Protein AF-A0A2K5MKZ0-F1 (afdb_monomer_lite)

Structure (mmCIF, N/CA/C/O backbone):
data_AF-A0A2K5MKZ0-F1
#
_entry.id   AF-A0A2K5MKZ0-F1
#
loop_
_atom_site.group_PDB
_atom_site.id
_atom_site.type_symbol
_atom_site.label_atom_id
_atom_site.label_alt_id
_atom_site.label_comp_id
_atom_site.label_asym_id
_atom_site.label_entity_id
_atom_site.label_seq_id
_atom_site.pdbx_PDB_ins_code
_atom_site.Cartn_x
_atom_site.Cartn_y
_atom_site.Cartn_z
_atom_site.occupancy
_atom_site.B_iso_or_equiv
_atom_site.auth_seq_id
_atom_site.auth_comp_id
_atom_site.auth_asym_id
_atom_site.auth_atom_id
_atom_site.pdbx_PDB_model_num
ATOM 1 N N . MET A 1 1 ? -7.402 -5.488 -58.017 1.00 43.31 1 MET A N 1
ATOM 2 C CA . MET A 1 1 ? -6.682 -6.351 -57.053 1.00 43.31 1 MET A CA 1
ATOM 3 C C . MET A 1 1 ? -7.313 -6.127 -55.677 1.00 43.31 1 MET A C 1
ATOM 5 O O . MET A 1 1 ? -7.041 -5.116 -55.056 1.00 43.31 1 MET A O 1
ATOM 9 N N . ALA A 1 2 ? -8.427 -6.777 -55.342 1.00 38.59 2 ALA A N 1
ATOM 10 C CA . ALA A 1 2 ? -8.501 -8.122 -54.754 1.00 38.59 2 ALA A CA 1
ATOM 11 C C . ALA A 1 2 ? -7.726 -8.253 -53.421 1.00 38.59 2 ALA A C 1
ATOM 13 O O . ALA A 1 2 ? -6.531 -8.506 -53.415 1.00 38.59 2 ALA A O 1
ATOM 14 N N . GLY A 1 3 ? -8.480 -8.023 -52.337 1.00 40.03 3 GLY A N 1
ATOM 15 C CA . GLY A 1 3 ? -8.417 -8.539 -50.962 1.00 40.03 3 GLY A CA 1
ATOM 16 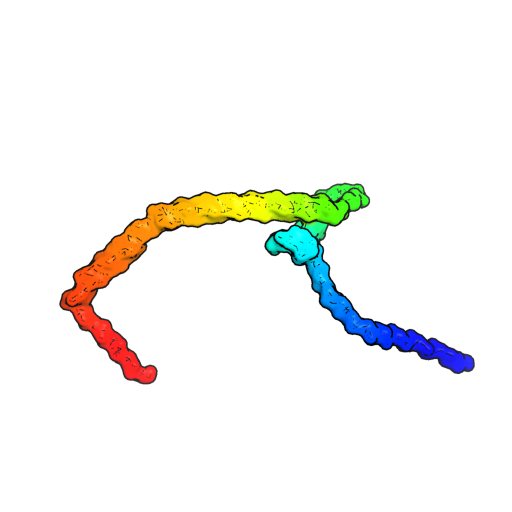C C . GLY A 1 3 ? -7.141 -9.125 -50.349 1.00 40.03 3 GLY A C 1
ATOM 17 O O . GLY A 1 3 ? -6.503 -10.007 -50.906 1.00 40.03 3 GLY A O 1
ATOM 18 N N . SER A 1 4 ? -6.944 -8.809 -49.065 1.00 39.50 4 SER A N 1
ATOM 19 C CA . SER A 1 4 ? -6.702 -9.831 -48.034 1.00 39.50 4 SER A CA 1
ATOM 20 C C . SER A 1 4 ? -7.142 -9.340 -46.652 1.00 39.50 4 SER A C 1
ATOM 22 O O . SER A 1 4 ? -6.553 -8.457 -46.038 1.00 39.50 4 SER A O 1
ATOM 24 N N . LYS A 1 5 ? -8.236 -9.945 -46.196 1.00 45.44 5 LYS A N 1
ATOM 25 C CA . LYS A 1 5 ? -8.834 -9.890 -44.865 1.00 45.44 5 LYS A CA 1
ATOM 26 C C . LYS A 1 5 ? -7.973 -10.724 -43.911 1.00 45.44 5 LYS A C 1
ATOM 28 O O . LYS A 1 5 ? -7.719 -11.885 -44.204 1.00 45.44 5 LYS A O 1
ATOM 33 N N . ALA A 1 6 ? -7.614 -10.191 -42.748 1.00 42.94 6 ALA A N 1
ATOM 34 C CA . ALA A 1 6 ? -7.184 -11.008 -41.614 1.00 42.94 6 ALA A CA 1
ATOM 35 C C . ALA A 1 6 ? -7.708 -10.398 -40.311 1.00 42.94 6 ALA A C 1
ATOM 37 O O . ALA A 1 6 ? -6.978 -9.827 -39.506 1.00 42.94 6 ALA A O 1
ATOM 38 N N . GLY A 1 7 ? -9.019 -10.538 -40.106 1.00 49.44 7 GLY A N 1
ATOM 39 C CA . GLY A 1 7 ? -9.544 -10.582 -38.752 1.00 49.44 7 GLY A CA 1
ATOM 40 C C . GLY A 1 7 ? -8.948 -11.805 -38.062 1.00 49.44 7 GLY A C 1
ATOM 41 O O . GLY A 1 7 ? -9.152 -12.928 -38.513 1.00 49.44 7 GLY A O 1
ATOM 42 N N . LYS A 1 8 ? -8.210 -11.589 -36.975 1.00 46.16 8 LYS A N 1
ATOM 43 C CA . LYS A 1 8 ? -7.834 -12.653 -36.045 1.00 46.16 8 LYS A CA 1
ATOM 44 C C . LYS A 1 8 ? -8.352 -12.282 -34.665 1.00 46.16 8 LYS A C 1
ATOM 46 O O . LYS A 1 8 ? -7.610 -11.910 -33.765 1.00 46.16 8 LYS A O 1
ATOM 51 N N . GLY A 1 9 ? -9.672 -12.382 -34.524 1.00 51.25 9 GLY A N 1
ATOM 52 C CA . GLY A 1 9 ? -10.282 -12.642 -33.231 1.00 51.25 9 GLY A CA 1
ATOM 53 C C . GLY A 1 9 ? -9.897 -14.056 -32.814 1.00 51.25 9 GLY A C 1
ATOM 54 O O . GLY A 1 9 ? -10.603 -15.007 -33.122 1.00 51.25 9 GLY A O 1
ATOM 55 N N . SER A 1 10 ? -8.746 -14.212 -32.162 1.00 51.66 10 SER A N 1
ATOM 56 C CA . SER A 1 10 ? -8.435 -15.444 -31.443 1.00 51.66 10 SER A CA 1
ATOM 57 C C . SER A 1 10 ? -9.100 -15.355 -30.075 1.00 51.66 10 SER A C 1
ATOM 59 O O . SER A 1 10 ? -8.552 -14.761 -29.145 1.00 51.66 10 SER A O 1
ATOM 61 N N . GLY A 1 11 ? -10.310 -15.904 -29.983 1.00 57.44 11 GLY A N 1
ATOM 62 C CA . GLY A 1 11 ? -11.017 -16.160 -28.733 1.00 57.44 11 GLY A CA 1
ATOM 63 C C . GLY A 1 11 ? -10.311 -17.236 -27.915 1.00 57.44 11 GLY A C 1
ATOM 64 O O . GLY A 1 11 ? -10.811 -18.344 -27.775 1.00 57.44 11 GLY A O 1
ATOM 65 N N . THR A 1 12 ? -9.141 -16.916 -27.370 1.00 60.47 12 THR A N 1
ATOM 66 C CA . THR A 1 12 ? -8.647 -17.588 -26.173 1.00 60.47 12 THR A CA 1
ATOM 67 C C . THR A 1 12 ? -9.400 -16.981 -24.998 1.00 60.47 12 THR A C 1
ATOM 69 O O . THR A 1 12 ? -9.522 -15.756 -24.904 1.00 60.47 12 THR A O 1
ATOM 72 N N . ALA A 1 13 ? -9.973 -17.818 -24.128 1.00 65.69 13 ALA A N 1
ATOM 73 C CA . ALA A 1 13 ? -10.558 -17.346 -22.880 1.00 65.69 13 ALA A CA 1
ATOM 74 C C . ALA A 1 13 ? -9.521 -16.444 -22.199 1.00 65.69 13 ALA A C 1
ATOM 76 O O . ALA A 1 13 ? -8.440 -16.913 -21.842 1.00 65.69 13 ALA A O 1
ATOM 77 N N . LYS A 1 14 ? -9.796 -15.134 -22.121 1.00 71.12 14 LYS A N 1
ATOM 78 C CA . LYS A 1 14 ? -8.848 -14.175 -21.554 1.00 71.12 14 LYS A CA 1
ATOM 79 C C . LYS A 1 14 ? -8.603 -14.605 -20.116 1.00 71.12 14 LYS A C 1
ATOM 81 O O . LYS A 1 14 ? -9.506 -14.508 -19.285 1.00 71.12 14 LYS A O 1
ATOM 86 N N . THR A 1 15 ? -7.401 -15.100 -19.836 1.00 76.88 15 THR A N 1
ATOM 87 C CA . THR A 1 15 ? -6.966 -15.388 -18.473 1.00 76.88 15 THR A CA 1
ATOM 88 C C . THR A 1 15 ? -7.209 -14.124 -17.663 1.00 76.88 15 THR A C 1
ATOM 90 O O . THR A 1 15 ? -6.795 -13.039 -18.085 1.00 76.88 15 THR A O 1
ATOM 93 N N . LYS A 1 16 ? -7.959 -14.235 -16.560 1.00 85.12 16 LYS A N 1
ATOM 94 C CA . LYS A 1 16 ? -8.323 -13.070 -15.746 1.00 85.12 16 LYS A CA 1
ATOM 95 C C . LYS A 1 16 ? -7.043 -12.310 -15.404 1.00 85.12 16 LYS A C 1
ATOM 97 O O . LYS A 1 16 ? -6.105 -12.895 -14.864 1.00 85.12 16 LYS A O 1
ATOM 102 N N . ALA A 1 17 ? -6.986 -11.032 -15.770 1.00 85.56 17 ALA A N 1
ATOM 103 C CA . ALA A 1 17 ? -5.822 -10.210 -15.490 1.00 85.56 17 ALA A CA 1
ATOM 104 C C . ALA A 1 17 ? -5.686 -10.067 -13.969 1.00 85.56 17 ALA A C 1
ATOM 106 O O . ALA A 1 17 ? -6.556 -9.491 -13.320 1.00 85.56 17 ALA A O 1
ATOM 107 N N . VAL A 1 18 ? -4.611 -10.614 -13.404 1.00 87.88 18 VAL A N 1
ATOM 108 C CA . VAL A 1 18 ? -4.304 -10.460 -11.980 1.00 87.88 18 VAL A CA 1
ATOM 109 C C . VAL A 1 18 ? -3.494 -9.182 -11.812 1.00 87.88 18 VAL A C 1
ATOM 111 O O . VAL A 1 18 ? -2.454 -9.006 -12.455 1.00 87.88 18 VAL A O 1
ATOM 114 N N . SER A 1 19 ? -3.971 -8.272 -10.963 1.00 89.69 19 SER A N 1
ATOM 115 C CA . SER A 1 19 ? -3.254 -7.025 -10.689 1.00 89.69 19 SER A CA 1
ATOM 116 C C . SER A 1 19 ? -1.910 -7.301 -10.006 1.00 89.69 19 SER A C 1
ATOM 118 O O . SER A 1 19 ? -1.740 -8.305 -9.314 1.00 89.69 19 SER A O 1
ATOM 120 N N . CYS A 1 20 ? -0.932 -6.405 -10.173 1.00 87.56 20 CYS A N 1
ATOM 121 C CA . CYS A 1 20 ? 0.375 -6.593 -9.538 1.00 87.56 20 CYS A CA 1
ATOM 122 C C . CYS A 1 20 ? 0.258 -6.671 -8.009 1.00 87.56 20 CYS A C 1
ATOM 124 O O . CYS A 1 20 ? 0.945 -7.498 -7.430 1.00 87.56 20 CYS A O 1
ATOM 126 N N . SER A 1 21 ? -0.639 -5.886 -7.393 1.00 91.75 21 SER A N 1
ATOM 127 C CA . SER A 1 21 ? -0.951 -5.951 -5.955 1.00 91.75 21 SER A CA 1
ATOM 128 C C . SER A 1 21 ? -1.441 -7.329 -5.531 1.00 91.75 21 SER A C 1
ATOM 130 O O . SER A 1 21 ? -0.894 -7.910 -4.603 1.00 91.75 21 SER A O 1
ATOM 132 N N . GLN A 1 22 ? -2.400 -7.901 -6.269 1.00 91.88 22 GLN A N 1
ATOM 133 C CA . GLN A 1 22 ? -2.914 -9.244 -5.986 1.00 91.88 22 GLN A CA 1
ATOM 134 C C . GLN A 1 22 ? -1.841 -10.326 -6.141 1.00 91.88 22 GLN A C 1
ATOM 136 O O . GLN A 1 22 ? -1.852 -11.302 -5.404 1.00 91.88 22 GLN A O 1
ATOM 141 N N . ARG A 1 23 ? -0.896 -10.163 -7.076 1.00 91.75 23 ARG A N 1
ATOM 142 C CA . ARG A 1 23 ? 0.213 -11.115 -7.261 1.00 91.75 23 ARG A CA 1
ATOM 143 C C . ARG A 1 23 ? 1.218 -11.110 -6.111 1.00 91.75 23 ARG A C 1
ATOM 145 O O . ARG A 1 23 ? 1.894 -12.114 -5.925 1.00 91.75 23 ARG A O 1
ATOM 152 N N . VAL A 1 24 ? 1.353 -9.990 -5.404 1.00 93.00 24 VAL A N 1
ATOM 153 C CA . VAL A 1 24 ? 2.281 -9.837 -4.269 1.00 93.00 24 VAL A CA 1
ATOM 154 C C . VAL A 1 24 ? 1.560 -9.796 -2.920 1.00 93.00 24 VAL A C 1
ATOM 156 O O . VAL A 1 24 ? 2.198 -9.517 -1.913 1.00 93.00 24 VAL A O 1
ATOM 159 N N . SER A 1 25 ? 0.252 -10.071 -2.898 1.00 94.31 25 SER A N 1
ATOM 160 C CA . SER A 1 25 ? -0.587 -10.087 -1.692 1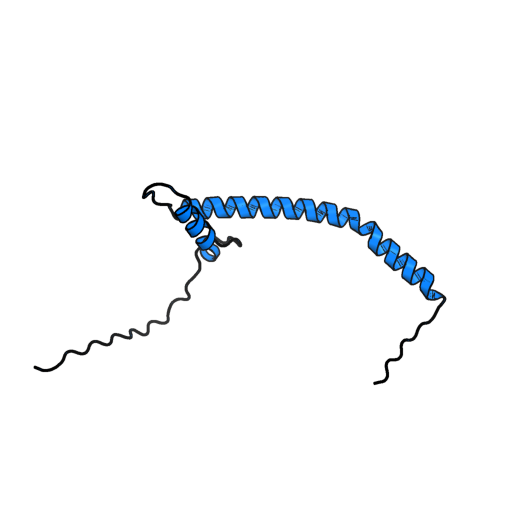.00 94.31 25 SER A CA 1
ATOM 161 C C . SER A 1 25 ? -0.529 -8.802 -0.854 1.00 94.31 25 SER A C 1
ATOM 163 O O . SER A 1 25 ? -0.607 -8.864 0.366 1.00 94.31 25 SER A O 1
ATOM 165 N N . LEU A 1 26 ? -0.405 -7.644 -1.507 1.00 94.62 26 LEU A N 1
ATOM 166 C CA . LEU A 1 26 ? -0.466 -6.331 -0.855 1.00 94.62 26 LEU A CA 1
ATOM 167 C C . LEU A 1 26 ? -1.851 -5.715 -1.058 1.00 94.62 26 LEU A C 1
ATOM 169 O O . LEU A 1 26 ? -2.370 -5.736 -2.181 1.00 94.62 26 LEU A O 1
ATOM 173 N N . GLN A 1 27 ? -2.432 -5.139 -0.004 1.00 95.44 27 GLN A N 1
ATOM 174 C CA . GLN A 1 27 ? -3.677 -4.376 -0.119 1.00 95.44 27 GLN A CA 1
ATOM 175 C C . GLN A 1 27 ? -3.481 -3.033 -0.808 1.00 95.44 27 GLN A C 1
ATOM 177 O O . GLN A 1 27 ? -4.370 -2.545 -1.510 1.00 95.44 27 GLN A O 1
ATOM 182 N N . PHE A 1 28 ? -2.310 -2.423 -0.651 1.00 95.50 28 PHE A N 1
ATOM 183 C CA . PHE A 1 28 ? -2.050 -1.142 -1.280 1.00 95.50 28 PHE A CA 1
ATOM 184 C C . PHE A 1 28 ? -1.825 -1.294 -2.802 1.00 95.50 28 PHE A C 1
ATOM 186 O O . PHE A 1 28 ? -1.267 -2.286 -3.293 1.00 95.50 28 PHE A O 1
ATOM 193 N N . PRO A 1 29 ? -2.259 -0.308 -3.613 1.00 95.69 29 PRO A N 1
ATOM 194 C CA . PRO A 1 29 ? -2.205 -0.397 -5.070 1.00 95.69 29 PRO A CA 1
ATOM 195 C C . PRO A 1 29 ? -0.787 -0.151 -5.625 1.00 95.69 29 PRO A C 1
ATOM 197 O O . PRO A 1 29 ? -0.395 0.983 -5.907 1.00 95.69 29 PRO A O 1
ATOM 200 N N . VAL A 1 30 ? -0.037 -1.223 -5.902 1.00 95.69 30 VAL A N 1
ATOM 201 C CA . VAL A 1 30 ? 1.351 -1.195 -6.406 1.00 95.69 30 VAL A CA 1
ATOM 202 C C . VAL A 1 30 ? 1.465 -0.435 -7.728 1.00 95.69 30 VAL A C 1
ATOM 204 O O . VAL A 1 30 ? 2.386 0.357 -7.919 1.00 95.69 30 VAL A O 1
ATOM 207 N N . GLY A 1 31 ? 0.515 -0.624 -8.650 1.00 94.38 31 GLY A N 1
ATOM 208 C CA . GLY A 1 31 ? 0.523 0.078 -9.940 1.00 94.38 31 GLY A CA 1
ATOM 209 C C . GLY A 1 31 ? 0.377 1.597 -9.793 1.00 94.38 31 GLY A C 1
ATOM 210 O O . GLY A 1 31 ? 0.972 2.362 -10.553 1.00 94.38 31 GLY A O 1
ATOM 211 N N . HIS A 1 32 ? -0.364 2.039 -8.775 1.00 95.06 32 HIS A N 1
ATOM 212 C CA . HIS A 1 32 ? -0.547 3.454 -8.472 1.00 95.06 32 HIS A CA 1
ATOM 213 C C . HIS A 1 32 ? 0.746 4.069 -7.929 1.00 95.06 32 HIS A C 1
ATOM 215 O O . HIS A 1 32 ? 1.197 5.106 -8.418 1.00 95.06 32 HIS A O 1
ATOM 221 N N . ILE A 1 33 ? 1.388 3.389 -6.977 1.00 95.12 33 ILE A N 1
ATOM 222 C CA . ILE A 1 33 ? 2.685 3.796 -6.425 1.00 95.12 33 ILE A CA 1
ATOM 223 C C . ILE A 1 33 ? 3.760 3.798 -7.514 1.00 95.12 33 ILE A C 1
ATOM 225 O O . ILE A 1 33 ? 4.511 4.763 -7.635 1.00 95.12 33 ILE A O 1
ATOM 229 N N . HIS A 1 34 ? 3.786 2.789 -8.389 1.00 94.94 34 HIS A N 1
ATOM 230 C CA . HIS A 1 34 ? 4.738 2.732 -9.500 1.00 94.94 34 HIS A CA 1
ATOM 231 C C . HIS A 1 34 ? 4.609 3.933 -10.442 1.00 94.94 34 HIS A C 1
ATOM 233 O O . HIS A 1 34 ? 5.619 4.527 -10.822 1.00 94.94 34 HIS A O 1
ATOM 239 N N . ARG A 1 35 ? 3.376 4.341 -10.776 1.00 94.56 35 ARG A N 1
ATOM 240 C CA . ARG A 1 35 ? 3.121 5.541 -11.586 1.00 94.56 35 ARG A CA 1
ATOM 241 C C . ARG A 1 35 ? 3.630 6.807 -10.897 1.00 94.56 35 ARG A C 1
ATOM 243 O O . ARG A 1 35 ? 4.275 7.625 -11.550 1.00 94.56 35 ARG A O 1
ATOM 250 N N . HIS A 1 36 ? 3.394 6.951 -9.595 1.00 94.25 36 HIS A N 1
ATOM 251 C CA . HIS A 1 36 ? 3.907 8.088 -8.829 1.00 94.25 36 HIS A CA 1
ATOM 252 C C . HIS A 1 36 ? 5.434 8.128 -8.782 1.00 94.25 36 HIS A C 1
ATOM 254 O O . HIS A 1 36 ? 6.017 9.190 -8.990 1.00 94.25 36 HIS A O 1
ATOM 260 N N . LEU A 1 37 ? 6.088 6.982 -8.582 1.00 92.56 37 LEU A N 1
ATOM 261 C CA . LEU A 1 37 ? 7.547 6.894 -8.600 1.00 92.56 37 LEU A CA 1
ATOM 262 C C . LEU A 1 37 ? 8.116 7.288 -9.970 1.00 92.56 37 LEU A C 1
ATOM 264 O O . LEU A 1 37 ? 9.108 8.010 -10.036 1.00 92.56 37 LEU A O 1
ATOM 268 N N . LYS A 1 38 ? 7.464 6.884 -11.069 1.00 91.81 38 LYS A N 1
ATOM 269 C CA . LYS A 1 38 ? 7.852 7.307 -12.425 1.00 91.81 38 LYS A CA 1
ATOM 270 C C . LYS A 1 38 ? 7.651 8.803 -12.664 1.00 91.81 38 LYS A C 1
ATOM 272 O O . LYS A 1 38 ? 8.460 9.401 -13.354 1.00 91.81 38 LYS A O 1
ATOM 277 N N . SER A 1 39 ? 6.596 9.402 -12.115 1.00 90.69 39 SER A N 1
ATOM 278 C CA . SER A 1 39 ? 6.346 10.842 -12.264 1.00 90.69 39 SER A CA 1
ATOM 279 C C . SER A 1 39 ? 7.332 11.706 -11.477 1.00 90.69 39 SER A C 1
ATOM 281 O O . SER A 1 39 ? 7.525 12.864 -11.829 1.00 90.69 39 SER A O 1
ATOM 283 N N . ARG A 1 40 ? 7.911 11.178 -10.392 1.00 89.25 40 ARG A N 1
ATOM 284 C CA . ARG A 1 40 ? 8.822 11.919 -9.505 1.00 89.25 40 ARG A CA 1
ATOM 285 C C . ARG A 1 40 ? 10.302 11.706 -9.819 1.00 89.25 40 ARG A C 1
ATOM 287 O O . ARG A 1 40 ? 11.141 12.386 -9.238 1.00 89.25 40 ARG A O 1
ATOM 294 N N . THR A 1 41 ? 10.646 10.760 -10.690 1.00 87.19 41 THR A N 1
ATOM 295 C CA . THR A 1 41 ? 12.043 10.517 -11.061 1.00 87.19 41 THR A CA 1
ATOM 296 C C . THR A 1 41 ? 12.507 11.545 -12.093 1.00 87.19 41 THR A C 1
ATOM 298 O O . THR A 1 41 ? 11.808 11.820 -13.067 1.00 87.19 41 THR A O 1
ATOM 301 N N . THR A 1 42 ? 13.673 12.148 -11.866 1.00 78.00 42 THR A N 1
ATOM 302 C CA . THR A 1 42 ? 14.260 13.124 -12.789 1.00 78.00 42 THR A CA 1
ATOM 303 C C . THR A 1 42 ? 14.999 12.403 -13.921 1.00 78.00 42 THR A C 1
ATOM 305 O O . THR A 1 42 ? 15.531 11.307 -13.737 1.00 78.00 42 THR A O 1
ATOM 308 N N . SER A 1 43 ? 15.009 13.015 -15.108 1.00 63.72 43 SER A N 1
ATOM 309 C CA . SER A 1 43 ? 15.887 12.678 -16.241 1.00 63.72 43 SER A CA 1
ATOM 310 C C . SER A 1 43 ? 15.923 11.199 -16.654 1.00 63.72 43 SER A C 1
ATOM 312 O O . SER A 1 43 ? 16.843 10.473 -16.296 1.00 63.72 43 SER A O 1
ATOM 314 N N . HIS A 1 44 ? 14.942 10.753 -17.455 1.00 73.56 44 HIS A N 1
ATOM 315 C CA . HIS A 1 44 ? 14.935 9.462 -18.185 1.00 73.56 44 HIS A CA 1
ATOM 316 C C . HIS A 1 44 ? 15.191 8.185 -17.352 1.00 73.56 44 HIS A C 1
ATOM 318 O O . HIS A 1 44 ? 15.332 7.086 -17.900 1.00 73.56 44 HIS A O 1
ATOM 324 N N . ARG A 1 45 ? 15.223 8.295 -16.021 1.00 84.25 45 ARG A N 1
ATOM 325 C CA . ARG A 1 45 ? 15.570 7.193 -15.137 1.00 84.25 45 ARG A CA 1
ATOM 326 C C . ARG A 1 45 ? 14.407 6.212 -15.058 1.00 84.25 45 ARG A C 1
ATOM 328 O O . ARG A 1 45 ? 13.250 6.573 -14.851 1.00 84.25 45 ARG A O 1
ATOM 335 N N . ARG A 1 46 ? 14.709 4.931 -15.258 1.00 89.56 46 ARG A N 1
ATOM 336 C CA . ARG A 1 46 ? 13.701 3.866 -15.229 1.00 89.56 46 ARG A CA 1
ATOM 337 C C . ARG A 1 46 ? 13.439 3.455 -13.784 1.00 89.56 46 ARG A C 1
ATOM 339 O O . ARG A 1 46 ? 14.374 3.236 -13.020 1.00 89.56 46 ARG A O 1
ATOM 346 N N . VAL A 1 47 ? 12.165 3.300 -13.431 1.00 90.94 47 VAL A N 1
ATOM 347 C CA . VAL A 1 47 ? 11.745 2.754 -12.134 1.00 90.94 47 VAL A CA 1
ATOM 348 C C . VAL A 1 47 ? 11.412 1.279 -12.306 1.00 90.94 47 VAL A C 1
ATOM 350 O O . VAL A 1 47 ? 10.479 0.935 -13.039 1.00 90.94 47 VAL A O 1
ATOM 353 N N . GLY A 1 48 ? 12.164 0.412 -11.629 1.00 92.62 48 GLY A N 1
ATOM 354 C CA . GLY A 1 48 ? 11.904 -1.025 -11.609 1.00 92.62 48 GLY A CA 1
ATOM 355 C C . GLY A 1 48 ? 10.608 -1.366 -10.871 1.00 92.62 48 GLY A C 1
ATOM 356 O O . GLY A 1 48 ? 10.240 -0.706 -9.901 1.00 92.62 48 GLY A O 1
ATOM 357 N N . THR A 1 49 ? 9.922 -2.422 -11.307 1.00 89.94 49 THR A N 1
ATOM 358 C CA . THR A 1 49 ? 8.677 -2.888 -10.674 1.00 89.94 49 THR A CA 1
ATOM 359 C C . THR A 1 49 ? 8.898 -3.296 -9.216 1.00 89.94 49 THR A C 1
ATOM 361 O O . THR A 1 49 ? 8.088 -2.958 -8.358 1.00 89.94 49 THR A O 1
ATOM 364 N N . THR A 1 50 ? 10.027 -3.939 -8.908 1.00 93.81 50 THR A N 1
ATOM 365 C CA . THR A 1 50 ? 10.386 -4.349 -7.541 1.00 93.81 50 THR A CA 1
ATOM 366 C C . THR A 1 50 ? 10.533 -3.161 -6.593 1.00 93.81 50 THR A C 1
ATOM 368 O O . THR A 1 50 ? 10.148 -3.262 -5.435 1.00 93.81 50 THR A O 1
ATOM 371 N N . ALA A 1 51 ? 11.013 -2.011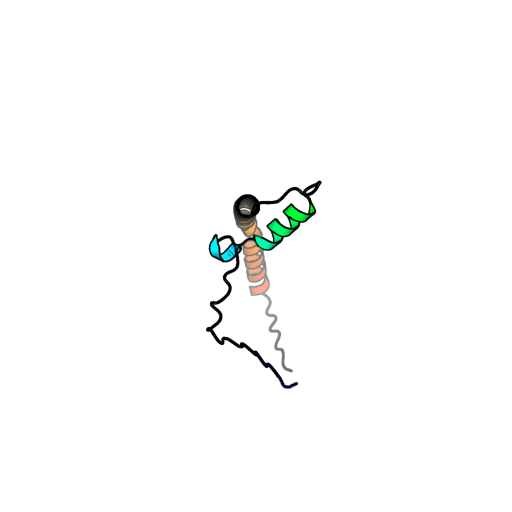 -7.082 1.00 94.00 51 ALA A N 1
ATOM 372 C CA . ALA A 1 51 ? 11.108 -0.802 -6.266 1.00 94.00 51 ALA A CA 1
ATOM 373 C C . ALA A 1 51 ? 9.718 -0.323 -5.821 1.00 94.00 51 ALA A C 1
ATOM 375 O O . ALA A 1 51 ? 9.523 0.014 -4.659 1.00 94.00 51 ALA A O 1
ATOM 376 N N . ALA A 1 52 ? 8.731 -0.365 -6.722 1.00 94.56 52 ALA A N 1
ATOM 377 C CA . ALA A 1 52 ? 7.356 -0.018 -6.382 1.00 94.56 52 ALA A CA 1
ATOM 378 C C . ALA A 1 52 ? 6.725 -1.016 -5.401 1.00 94.56 52 ALA A C 1
ATOM 380 O O . ALA A 1 52 ? 6.024 -0.589 -4.487 1.00 94.56 52 ALA A O 1
ATOM 381 N N . VAL A 1 53 ? 6.989 -2.319 -5.556 1.00 95.88 53 VAL A N 1
ATOM 382 C CA . VAL A 1 53 ? 6.536 -3.348 -4.600 1.00 95.88 53 VAL A CA 1
ATOM 383 C C . VAL A 1 53 ? 7.129 -3.086 -3.216 1.00 95.88 53 VAL A C 1
ATOM 385 O O . VAL A 1 53 ? 6.385 -3.040 -2.244 1.00 95.88 53 VAL A O 1
ATOM 388 N N . TYR A 1 54 ? 8.436 -2.826 -3.138 1.00 96.38 54 TYR A N 1
ATOM 389 C CA . TYR A 1 54 ? 9.127 -2.545 -1.880 1.00 96.38 54 TYR A CA 1
ATOM 390 C C . TYR A 1 54 ? 8.571 -1.299 -1.181 1.00 96.38 54 TYR A C 1
ATOM 392 O O . TYR A 1 54 ? 8.208 -1.352 -0.009 1.00 96.38 54 TYR A O 1
ATOM 400 N N . SER A 1 55 ? 8.414 -0.190 -1.912 1.00 95.25 55 SER A N 1
ATOM 401 C CA . SER A 1 55 ? 7.804 1.023 -1.357 1.00 95.25 55 SER A CA 1
ATOM 402 C C . SER A 1 55 ? 6.364 0.792 -0.898 1.00 95.25 55 SER A C 1
ATOM 404 O O . SER A 1 55 ? 5.969 1.308 0.139 1.00 95.25 55 SER A O 1
ATOM 406 N N . THR A 1 56 ? 5.581 0.014 -1.650 1.00 96.88 56 THR A N 1
ATOM 407 C CA . THR A 1 56 ? 4.189 -0.286 -1.288 1.00 96.88 56 THR A CA 1
ATOM 408 C C . THR A 1 56 ? 4.119 -1.118 -0.008 1.00 96.88 56 THR A C 1
ATOM 410 O O . THR A 1 56 ? 3.334 -0.787 0.873 1.00 96.88 56 THR A O 1
ATOM 413 N N . ALA A 1 57 ? 4.981 -2.129 0.133 1.00 96.50 57 ALA A N 1
ATOM 414 C CA . ALA A 1 57 ? 5.047 -2.966 1.328 1.00 96.50 57 ALA A CA 1
ATOM 415 C C . ALA A 1 57 ? 5.401 -2.161 2.589 1.00 96.50 57 ALA A C 1
ATOM 417 O O . ALA A 1 57 ? 4.774 -2.347 3.626 1.00 96.50 57 ALA A O 1
ATOM 418 N N . ILE A 1 58 ? 6.351 -1.220 2.494 1.00 96.88 58 ILE A N 1
ATOM 419 C CA . ILE A 1 58 ? 6.701 -0.337 3.621 1.00 96.88 58 ILE A CA 1
ATOM 420 C C . ILE A 1 58 ? 5.509 0.530 4.029 1.00 96.88 58 ILE A C 1
ATOM 422 O O . ILE A 1 58 ? 5.211 0.651 5.214 1.00 96.88 58 ILE A O 1
ATOM 426 N N . LEU A 1 59 ? 4.829 1.142 3.056 1.00 96.12 59 LEU A N 1
ATOM 427 C CA . LEU A 1 59 ? 3.670 1.992 3.333 1.00 96.12 59 LEU A CA 1
ATOM 428 C C . LEU A 1 59 ? 2.533 1.202 3.990 1.00 96.12 59 LEU A C 1
ATOM 430 O O . LEU A 1 59 ? 1.893 1.706 4.911 1.00 96.12 59 LEU A O 1
ATOM 434 N N . GLU A 1 60 ? 2.298 -0.025 3.532 1.00 96.44 60 GLU A N 1
ATOM 435 C CA . GLU A 1 60 ? 1.275 -0.907 4.087 1.00 96.44 60 GLU A CA 1
ATOM 436 C C . GLU A 1 60 ? 1.608 -1.314 5.524 1.00 96.44 60 GLU A C 1
ATOM 438 O O . GLU A 1 60 ? 0.764 -1.166 6.406 1.00 96.44 60 GLU A O 1
ATOM 443 N N . TYR A 1 61 ? 2.857 -1.711 5.779 1.00 96.56 61 TYR A N 1
ATOM 444 C CA . TYR A 1 61 ? 3.340 -2.045 7.117 1.00 96.56 61 TYR A CA 1
ATOM 445 C C . TYR A 1 61 ? 3.181 -0.879 8.102 1.00 96.56 61 TYR A C 1
ATOM 447 O O . TYR A 1 61 ? 2.564 -1.034 9.151 1.00 96.56 61 TYR A O 1
ATOM 455 N N . LEU A 1 62 ? 3.670 0.314 7.743 1.00 97.06 62 LEU A N 1
ATOM 456 C CA . LEU A 1 62 ? 3.587 1.489 8.618 1.00 97.06 62 LEU A CA 1
ATOM 457 C C . LEU A 1 62 ? 2.140 1.904 8.899 1.00 97.06 62 LEU A C 1
ATOM 459 O O . LEU A 1 62 ? 1.823 2.352 10.000 1.00 97.06 62 LEU A O 1
ATOM 463 N N . THR A 1 63 ? 1.258 1.762 7.907 1.00 96.19 63 THR A N 1
ATOM 464 C CA . THR A 1 63 ? -0.162 2.079 8.089 1.00 96.19 63 THR A CA 1
ATOM 465 C C . THR A 1 63 ? -0.834 1.068 9.012 1.00 96.19 63 THR A C 1
ATOM 467 O O . THR A 1 63 ? -1.620 1.469 9.866 1.00 96.19 63 THR A O 1
ATOM 470 N N . ALA A 1 64 ? -0.523 -0.223 8.867 1.00 96.25 64 ALA A N 1
ATOM 471 C CA . ALA A 1 64 ? -1.056 -1.268 9.735 1.00 96.25 64 ALA A CA 1
ATOM 472 C C . ALA A 1 64 ? -0.637 -1.049 11.195 1.00 96.25 64 ALA A C 1
ATOM 474 O O . ALA A 1 64 ? -1.503 -0.989 12.064 1.00 96.25 64 ALA A O 1
ATOM 475 N N . GLU A 1 65 ? 0.654 -0.813 11.437 1.00 95.25 65 GLU A N 1
ATOM 476 C CA . GLU A 1 65 ? 1.196 -0.534 12.772 1.00 95.25 65 GLU A CA 1
ATOM 477 C C . GLU A 1 65 ? 0.525 0.698 13.403 1.00 95.25 65 GLU A C 1
ATOM 479 O O . GLU A 1 65 ? 0.034 0.664 14.532 1.00 95.25 65 GLU A O 1
ATOM 484 N N . GLY A 1 66 ? 0.428 1.796 12.646 1.00 94.62 66 GLY A N 1
ATOM 485 C CA . GLY A 1 66 ? -0.203 3.023 13.128 1.00 94.62 66 GLY A CA 1
ATOM 486 C C . GLY A 1 66 ? -1.688 2.846 13.460 1.00 94.62 66 GLY A C 1
ATOM 487 O O . GLY A 1 66 ? -2.160 3.366 14.473 1.00 94.62 66 GLY A O 1
ATOM 488 N N . LEU A 1 67 ? -2.431 2.101 12.634 1.00 94.81 67 LEU A N 1
ATOM 489 C CA . LEU A 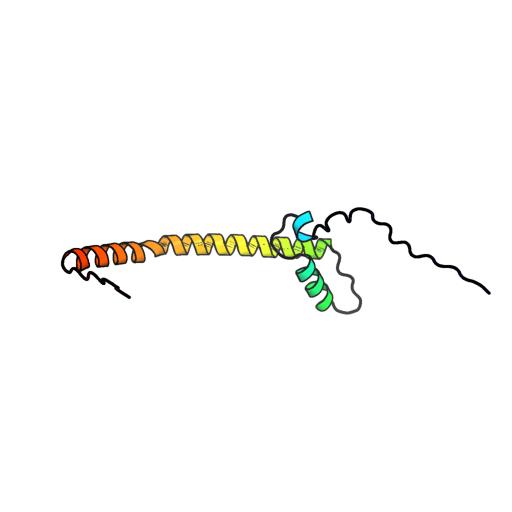1 67 ? -3.850 1.819 12.867 1.00 94.81 67 LEU A CA 1
ATOM 490 C C . LEU A 1 67 ? -4.073 0.869 14.045 1.00 94.81 67 LEU A C 1
ATOM 492 O O . LEU A 1 67 ? -5.060 1.031 14.761 1.00 94.81 67 LEU A O 1
ATOM 496 N N . GLU A 1 68 ? -3.180 -0.091 14.270 1.00 93.38 68 GLU A N 1
ATOM 497 C CA . GLU A 1 68 ? -3.252 -0.994 15.418 1.00 93.38 68 GLU A CA 1
ATOM 498 C C . GLU A 1 68 ? -3.069 -0.230 16.732 1.00 93.38 68 GLU A C 1
ATOM 500 O O . GLU A 1 68 ? -3.915 -0.319 17.626 1.00 93.38 68 GLU A O 1
ATOM 505 N N . LEU A 1 69 ? -2.029 0.603 16.816 1.00 93.38 69 LEU A N 1
ATOM 506 C CA . LEU A 1 69 ? -1.769 1.433 17.992 1.00 93.38 69 LEU A CA 1
ATOM 507 C C . LEU A 1 69 ? -2.906 2.432 18.246 1.00 93.38 69 LEU A C 1
ATOM 509 O O . LEU A 1 69 ? -3.400 2.541 19.370 1.00 93.38 69 LEU A O 1
ATOM 513 N N . ALA A 1 70 ? -3.375 3.124 17.203 1.00 92.06 70 ALA A N 1
ATOM 514 C CA . ALA A 1 70 ? -4.501 4.050 17.315 1.00 92.06 70 ALA A CA 1
ATOM 515 C C . ALA A 1 70 ? -5.807 3.333 17.698 1.00 92.06 70 ALA A C 1
ATOM 517 O O . ALA A 1 70 ? -6.606 3.857 18.479 1.00 92.06 70 ALA A O 1
ATOM 518 N N . GLY A 1 71 ? -6.026 2.126 17.172 1.00 91.81 71 GLY A N 1
ATOM 519 C CA . GLY A 1 71 ? -7.169 1.281 17.492 1.00 91.81 71 GLY A CA 1
ATOM 520 C C . GLY A 1 71 ? -7.159 0.816 18.945 1.00 91.81 71 GLY A C 1
ATOM 521 O O . GLY A 1 71 ? -8.201 0.856 19.597 1.00 91.81 71 GLY A O 1
ATOM 522 N N . ASN A 1 72 ? -5.997 0.430 19.470 1.00 89.81 72 ASN A N 1
ATOM 523 C CA . ASN A 1 72 ? -5.834 0.053 20.873 1.00 89.81 72 ASN A CA 1
ATOM 524 C C . ASN A 1 72 ? -6.082 1.252 21.800 1.00 89.81 72 ASN A C 1
ATOM 526 O O . ASN A 1 72 ? -6.961 1.173 22.653 1.00 89.81 72 ASN A O 1
ATOM 530 N N . ALA A 1 73 ? -5.465 2.408 21.531 1.00 87.06 73 ALA A N 1
ATOM 531 C CA . ALA A 1 73 ? -5.729 3.634 22.291 1.00 87.06 73 ALA A CA 1
ATOM 532 C C . ALA A 1 73 ? -7.211 4.067 22.242 1.00 87.06 73 ALA A C 1
ATOM 534 O O . ALA A 1 73 ? -7.771 4.548 23.227 1.00 87.06 73 ALA A O 1
ATOM 535 N N . SER A 1 74 ? -7.882 3.873 21.102 1.00 84.31 74 SER A N 1
ATOM 536 C CA . SER A 1 74 ? -9.311 4.183 20.958 1.00 84.31 74 SER A CA 1
ATOM 537 C C . SER A 1 74 ? -10.214 3.211 21.724 1.00 84.31 74 SER A C 1
ATOM 539 O O . SER A 1 74 ? -11.275 3.614 22.203 1.00 84.31 74 SER A O 1
ATOM 541 N N . LYS A 1 75 ? -9.828 1.933 21.851 1.00 81.31 75 LYS A N 1
ATOM 542 C CA .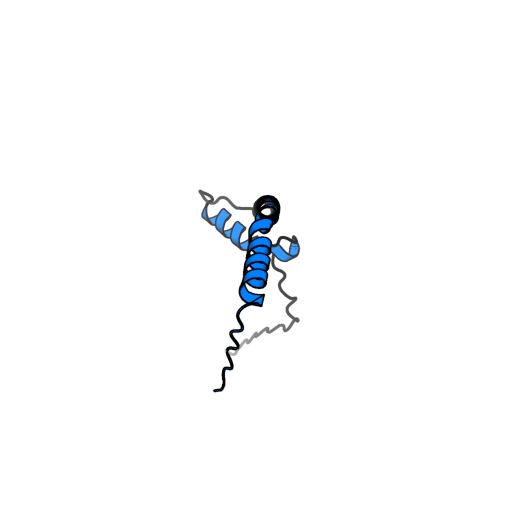 LYS A 1 75 ? -10.541 0.958 22.694 1.00 81.31 75 LYS A CA 1
ATOM 543 C C . LYS A 1 75 ? -10.403 1.311 24.170 1.00 81.31 75 LYS A C 1
ATOM 545 O O . LYS A 1 75 ? -11.398 1.244 24.883 1.00 81.31 75 LYS A O 1
ATOM 550 N N . ASP A 1 76 ? -9.232 1.771 24.591 1.00 74.56 76 ASP A N 1
ATOM 551 C CA . ASP A 1 76 ? -9.004 2.200 25.974 1.00 74.56 76 ASP A CA 1
ATOM 552 C C . ASP A 1 76 ? -9.864 3.424 26.347 1.00 74.56 76 ASP A C 1
ATOM 554 O O . ASP A 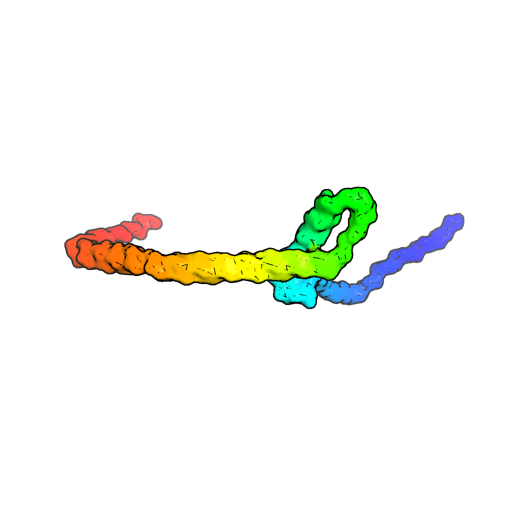1 76 ? -10.260 3.593 27.497 1.00 74.56 76 ASP A O 1
ATOM 558 N N . LEU A 1 77 ? -10.251 4.246 25.363 1.00 60.78 77 LEU A N 1
ATOM 559 C CA . LEU A 1 77 ? -11.159 5.387 25.540 1.00 60.78 77 LEU A CA 1
ATOM 560 C C . LEU A 1 77 ? -12.663 5.030 25.493 1.00 60.78 77 LEU A C 1
ATOM 562 O O . LEU A 1 77 ? -13.491 5.889 25.814 1.00 60.78 77 LEU A O 1
ATOM 566 N N . LYS A 1 78 ? -13.058 3.794 25.136 1.00 55.50 78 LYS A N 1
ATOM 567 C CA . LYS A 1 78 ? -14.481 3.384 25.029 1.00 55.50 78 LYS A CA 1
ATOM 568 C C . LYS A 1 78 ? -15.239 3.317 26.356 1.00 55.50 78 LYS A C 1
ATOM 570 O O . LYS A 1 78 ? -16.466 3.255 26.318 1.00 55.50 78 LYS A O 1
ATOM 575 N N . VAL A 1 79 ? -14.562 3.396 27.504 1.00 54.66 79 VAL A N 1
ATOM 576 C CA . VAL A 1 79 ? -15.214 3.362 28.830 1.00 54.66 79 VAL A CA 1
ATOM 577 C C . VAL A 1 79 ? -16.306 4.433 28.968 1.00 54.66 79 VAL A C 1
ATOM 579 O O . VAL A 1 79 ? -17.325 4.195 29.601 1.00 54.66 79 VAL A O 1
ATOM 582 N N . LYS A 1 80 ? -16.161 5.584 28.296 1.00 53.56 80 LYS A N 1
ATOM 583 C CA . LYS A 1 80 ? -17.099 6.710 28.437 1.00 53.56 80 LYS A CA 1
ATOM 584 C C . LYS A 1 80 ? -18.419 6.559 27.672 1.00 53.56 80 LYS A C 1
ATOM 586 O O . LYS A 1 80 ? -19.400 7.171 28.078 1.00 53.56 80 LYS A O 1
ATOM 591 N N . TYR A 1 81 ? -18.482 5.779 26.588 1.00 51.38 81 TYR A N 1
ATOM 592 C CA . TYR A 1 81 ? -19.729 5.634 25.814 1.00 51.38 81 TYR A CA 1
ATOM 593 C C . TYR A 1 81 ? -20.681 4.592 26.416 1.00 51.38 81 TYR A C 1
ATOM 595 O O . TYR A 1 81 ? -21.887 4.808 26.402 1.00 51.38 81 TYR A O 1
ATOM 603 N N . GLU A 1 82 ? -20.152 3.511 26.995 1.00 55.59 82 GLU A N 1
ATOM 604 C CA . GLU A 1 82 ? -20.953 2.506 27.717 1.00 55.59 82 GLU A CA 1
ATOM 605 C C . GLU A 1 82 ? -21.478 3.052 29.054 1.00 55.59 82 GLU A C 1
ATOM 607 O O . GLU A 1 82 ? -22.607 2.768 29.458 1.00 55.59 82 GLU A O 1
ATOM 612 N N . GLU A 1 83 ? -20.679 3.884 29.729 1.00 60.38 83 GLU A N 1
ATOM 613 C CA . GLU A 1 83 ? -21.082 4.539 30.973 1.00 60.38 83 GLU A CA 1
ATOM 614 C C . GLU A 1 83 ? -22.202 5.556 30.717 1.00 60.38 83 GLU A C 1
ATOM 616 O O . GLU A 1 83 ? -23.193 5.560 31.441 1.00 60.38 83 GLU A O 1
ATOM 621 N N . LEU A 1 84 ? -22.122 6.334 29.629 1.00 61.00 84 LEU A N 1
ATOM 622 C CA . LEU A 1 84 ? -23.199 7.231 29.197 1.00 61.00 84 LEU A CA 1
ATOM 623 C C . LEU A 1 84 ? -24.450 6.478 28.724 1.00 61.00 84 LEU A C 1
ATOM 625 O O . LEU A 1 84 ? -25.551 6.903 29.059 1.00 61.00 84 LEU A O 1
ATOM 629 N N . ASP A 1 85 ? -24.325 5.368 27.989 1.00 62.78 85 ASP A N 1
ATOM 630 C CA . ASP A 1 85 ? -25.482 4.559 27.568 1.00 62.78 85 ASP A CA 1
ATOM 631 C C . ASP A 1 85 ? -26.191 3.910 28.772 1.00 62.78 85 ASP A C 1
ATOM 633 O O . ASP A 1 85 ? -27.422 3.943 28.860 1.00 62.78 85 ASP A O 1
ATOM 637 N N . SER A 1 86 ? -25.431 3.424 29.761 1.00 65.25 86 SER A N 1
ATOM 638 C CA . SER A 1 86 ? -25.976 2.950 31.042 1.00 65.25 86 SER A CA 1
ATOM 639 C C . SER A 1 86 ? -26.606 4.079 31.862 1.00 65.25 86 SER A C 1
ATOM 641 O O . SER A 1 86 ? -27.672 3.881 32.446 1.00 65.25 86 SER A O 1
ATOM 643 N N . LEU A 1 87 ? -26.010 5.278 31.873 1.00 64.44 87 LEU A N 1
ATOM 644 C CA . LEU A 1 87 ? -26.565 6.452 32.555 1.00 64.44 87 LEU A CA 1
ATOM 645 C C . LEU A 1 87 ? -27.872 6.920 31.897 1.00 64.44 87 LEU A C 1
ATOM 647 O O . LEU A 1 87 ? -28.837 7.234 32.591 1.00 64.44 87 LEU A O 1
ATOM 651 N N . ILE A 1 88 ? -27.931 6.933 30.562 1.00 67.44 88 ILE A N 1
ATOM 652 C CA . ILE A 1 88 ? -29.122 7.309 29.790 1.00 67.44 88 ILE A CA 1
ATOM 653 C C . ILE A 1 88 ? -30.228 6.265 29.986 1.00 67.44 88 ILE A C 1
ATOM 655 O O . ILE A 1 88 ? -31.362 6.638 30.279 1.00 67.44 88 ILE A O 1
ATOM 659 N N . LYS A 1 89 ? -29.924 4.962 29.914 1.00 63.34 89 LYS A N 1
ATOM 660 C CA . LYS A 1 89 ? -30.904 3.893 30.187 1.00 63.34 89 LYS A CA 1
ATOM 661 C C . LYS A 1 89 ? -31.390 3.899 31.638 1.00 63.34 89 LYS A C 1
ATOM 663 O O . LYS A 1 89 ? -32.588 3.750 31.865 1.00 63.34 89 LYS A O 1
ATOM 668 N N . GLY A 1 90 ? -30.500 4.130 32.605 1.00 62.00 90 GLY A N 1
ATOM 669 C CA . GLY A 1 90 ? -30.853 4.269 34.021 1.00 62.00 90 GLY A CA 1
ATOM 670 C C . GLY A 1 90 ? -31.718 5.501 34.309 1.00 62.00 90 GLY A C 1
ATOM 671 O O . GLY A 1 90 ? -32.627 5.434 35.130 1.00 62.00 90 GLY A O 1
ATOM 672 N N . THR A 1 91 ? -31.498 6.601 33.581 1.00 62.44 91 THR A N 1
ATOM 673 C CA . THR A 1 91 ? -32.273 7.847 33.719 1.00 62.44 91 THR A CA 1
ATOM 674 C C . THR A 1 91 ? -33.633 7.773 33.006 1.00 62.44 91 THR A C 1
ATOM 676 O O . THR A 1 91 ? -34.621 8.306 33.506 1.00 62.44 91 THR A O 1
ATOM 679 N N . ILE A 1 92 ? -33.730 7.081 31.863 1.00 59.12 92 ILE A N 1
ATOM 680 C CA . ILE A 1 92 ? -34.972 6.960 31.068 1.00 59.12 92 ILE A CA 1
ATOM 681 C C . ILE A 1 92 ? -35.877 5.803 31.533 1.00 59.12 92 ILE A C 1
ATOM 683 O O . ILE A 1 92 ? -37.063 5.777 31.202 1.00 59.12 92 ILE A O 1
ATOM 687 N N . ALA A 1 93 ? -35.397 4.899 32.392 1.00 55.28 93 ALA A N 1
ATOM 688 C CA . ALA A 1 93 ? -36.228 3.858 33.011 1.00 55.28 93 ALA A CA 1
ATOM 689 C C . ALA A 1 93 ? -37.389 4.403 33.882 1.00 55.28 93 ALA A C 1
ATOM 691 O O . ALA A 1 93 ? -38.294 3.645 34.225 1.00 55.28 93 ALA A O 1
ATOM 692 N N . GLY A 1 94 ? -37.409 5.707 34.198 1.00 52.88 94 GLY A N 1
ATOM 693 C CA . GLY A 1 94 ? -38.522 6.384 34.880 1.00 52.88 94 GLY A CA 1
ATOM 694 C C . GLY A 1 94 ? -39.479 7.186 33.981 1.00 52.88 94 GLY A C 1
ATOM 695 O O . GLY A 1 94 ? -40.466 7.714 34.486 1.00 52.88 94 GLY A O 1
ATOM 696 N N . GLY A 1 95 ? -39.221 7.310 32.672 1.00 52.19 95 GLY A N 1
ATOM 697 C CA . GLY A 1 95 ? -39.950 8.238 31.798 1.00 52.19 95 GLY A CA 1
ATOM 698 C C . GLY A 1 95 ? -40.224 7.659 30.417 1.00 52.19 95 GLY A C 1
ATOM 699 O O . GLY A 1 95 ? -39.442 7.835 29.486 1.00 52.19 95 GLY A O 1
ATOM 700 N N . GLY A 1 96 ? -41.356 6.969 30.275 1.00 49.19 96 GLY A N 1
ATOM 701 C CA . GLY A 1 96 ? -41.784 6.381 29.011 1.00 49.19 96 GLY A CA 1
ATOM 702 C C . GLY A 1 96 ? -42.072 7.430 27.935 1.00 49.19 96 GLY A C 1
ATOM 703 O O . GLY A 1 96 ? -43.070 8.139 28.006 1.00 49.19 96 GLY A O 1
ATOM 704 N N . LEU A 1 97 ? -41.265 7.447 26.875 1.00 49.78 97 LEU A N 1
ATOM 705 C CA . LEU A 1 97 ? -41.635 8.045 25.593 1.00 49.78 97 LEU A CA 1
ATOM 706 C C . LEU A 1 97 ? -41.809 6.931 24.559 1.00 49.78 97 LEU A C 1
ATOM 708 O O . LEU A 1 97 ? -40.905 6.586 23.800 1.00 49.78 97 LEU A O 1
ATOM 712 N N . ARG A 1 98 ? -43.020 6.358 24.534 1.00 42.28 98 ARG A N 1
ATOM 713 C CA . ARG A 1 98 ? -43.521 5.612 23.376 1.00 42.28 98 ARG A CA 1
ATOM 714 C C . ARG A 1 98 ? -43.730 6.605 22.230 1.00 42.28 98 ARG A C 1
ATOM 716 O O . ARG A 1 98 ? -44.792 7.205 22.120 1.00 42.28 98 ARG A O 1
ATOM 723 N N . CYS A 1 99 ? -42.743 6.752 21.353 1.00 45.28 99 CYS A N 1
ATOM 724 C CA . CYS A 1 99 ? -42.976 7.331 20.032 1.00 45.28 99 CYS A CA 1
ATOM 725 C C . CYS A 1 99 ? -43.653 6.277 19.148 1.00 45.28 99 CYS A C 1
ATOM 727 O O . CYS A 1 99 ? -43.001 5.506 18.449 1.00 45.28 99 CYS A O 1
ATOM 729 N N . SER A 1 100 ? -44.982 6.224 19.213 1.00 42.50 100 SER A N 1
ATOM 730 C CA . SER A 1 100 ? -45.820 5.513 18.249 1.00 42.50 100 SER A CA 1
ATOM 731 C C . SER A 1 100 ? -45.872 6.338 16.967 1.00 42.50 100 SER A C 1
ATOM 733 O O . SER A 1 100 ? -46.529 7.376 16.926 1.00 42.50 100 SER A O 1
ATOM 735 N N . ARG A 1 101 ? -45.170 5.906 15.917 1.00 36.97 101 ARG A N 1
ATOM 736 C CA . ARG A 1 101 ? -45.329 6.489 14.584 1.00 36.97 101 ARG A CA 1
ATOM 737 C C . ARG A 1 101 ? -46.352 5.667 13.809 1.00 36.97 101 ARG A C 1
ATOM 739 O O . ARG A 1 101 ? -46.010 4.654 13.217 1.00 36.97 101 ARG A O 1
ATOM 746 N N . HIS A 1 102 ? -47.605 6.110 13.853 1.00 35.69 102 HIS A N 1
ATOM 747 C CA . HIS A 1 102 ? -48.542 5.866 12.762 1.00 35.69 102 HIS A CA 1
ATOM 748 C C . HIS A 1 102 ? -48.341 6.981 11.740 1.00 35.69 102 HIS A C 1
ATOM 750 O O . HIS A 1 102 ? -48.566 8.139 12.080 1.00 35.69 102 HIS A O 1
ATOM 756 N N . TYR A 1 103 ? -47.817 6.618 10.572 1.00 43.19 103 TYR A N 1
ATOM 757 C CA . TYR A 1 103 ? -48.230 6.998 9.214 1.00 43.19 103 TYR A CA 1
ATOM 758 C C . TYR A 1 103 ? -47.334 6.231 8.243 1.00 43.19 103 TYR A C 1
ATOM 760 O O . TYR A 1 103 ? -46.097 6.290 8.433 1.00 43.19 103 TYR A O 1
#

InterPro domains:
  IPR002119 Histone H2A [PR00620] (16-38)
  IPR002119 Histone H2A [PR00620] (46-61)
  IPR002119 Histone H2A [PR00620] (61-74)
  IPR002119 Histone H2A [PTHR23430] (12-97)
  IPR002119 Histone H2A [SM00414] (5-103)
  IPR007125 Core Histone H2A/H2B/H3 domain [PF00125] (14-79)
  IPR009072 Histone-fold [G3DSA:1.10.20.10] (2-102)
  IPR009072 Histone-fold [SSF47113] (3-81)
  IPR061508 Histone H2A, histone fold [cd00074] (21-92)

pLDDT: mean 75.86, std 20.22, range [35.69, 97.06]

Sequence (103 aa):
MAGSKAGKGSGTAKTKAVSCSQRVSLQFPVGHIHRHLKSRTTSHRRVGTTAAVYSTAILEYLTAEGLELAGNASKDLKVKYEELDSLIKGTIAGGGLRCSRHY

Radius of gyration: 28.73 Å; chains: 1; bounding box: 64×31×92 Å

Organism: Cercocebus atys (NCBI:txid9531)

Secondary structure (DSSP, 8-state):
-------------------HHHHTT-SS-HHHHHHHHHHH--TTPPPPHHHHHHHHHHHHHHHHHHHHHHHHHHHHTTHHHHHHHHHHHHHHTT---------

Foldseek 3Di:
DDDDDDDPPPPDPPDPDQAPCNVLVAPFRLVVQLVVVVVPDPDPDDDDSVNSVVVRVVVRVVVVVVCVVVVVVVVVVCPVVVVVVVVVCVVCVVPDDPPDDDD